Protein AF-A0A8F6YBL0-F1 (afdb_monomer)

Organism: NCBI:txid2856823

Radius of gyration: 19.3 Å; Cα contacts (8 Å, |Δi|>4): 62; chains: 1; bounding box: 34×50×34 Å

Sequence (76 aa):
MAERHRSKDGRSETKELLGDNPDAPDFAGRSGGDLARKTGTKDELRHFTNSSAGATRVTKSDEDRAGTDNLGERNK

Solvent-accessible surface area (backbone atoms only — not comparable to full-atom values): 4894 Å² total; per-residue (Å²): 132,84,79,80,89,67,78,86,81,82,64,55,68,68,44,74,77,59,42,91,67,68,73,73,78,79,59,80,43,51,87,71,47,50,38,28,38,51,49,39,53,51,34,53,51,39,51,76,75,33,99,81,55,74,87,71,77,90,50,73,72,54,47,64,32,67,67,8,51,50,99,84,46,69,28,115

Structure (mmCIF, N/CA/C/O backbone):
data_AF-A0A8F6YBL0-F1
#
_entry.id   AF-A0A8F6YBL0-F1
#
loop_
_atom_site.group_PDB
_atom_site.id
_atom_site.type_symbol
_atom_site.label_atom_id
_atom_site.label_alt_id
_atom_site.label_comp_id
_atom_site.label_asym_id
_atom_site.label_entity_id
_atom_site.label_seq_id
_atom_site.pdbx_PDB_ins_code
_atom_site.Cartn_x
_atom_site.Cartn_y
_atom_site.Cartn_z
_atom_site.occupancy
_atom_site.B_iso_or_equiv
_atom_site.auth_seq_id
_atom_site.auth_comp_id
_atom_site.auth_asym_id
_atom_site.auth_atom_id
_atom_site.pdbx_PDB_model_num
ATOM 1 N N . MET A 1 1 ? -3.123 -38.251 1.891 1.00 57.53 1 MET A N 1
ATOM 2 C CA . MET A 1 1 ? -3.043 -36.908 1.278 1.00 57.53 1 MET A CA 1
ATOM 3 C C . MET A 1 1 ? -4.055 -36.878 0.150 1.00 57.53 1 MET A C 1
ATOM 5 O O . MET A 1 1 ? -4.061 -37.823 -0.624 1.00 57.53 1 MET A O 1
ATOM 9 N N . ALA A 1 2 ? -4.948 -35.890 0.097 1.00 66.62 2 ALA A N 1
ATOM 10 C CA . ALA A 1 2 ? -5.895 -35.794 -1.011 1.00 66.62 2 ALA A CA 1
ATOM 11 C C . ALA A 1 2 ? -5.144 -35.302 -2.253 1.00 66.62 2 ALA A C 1
ATOM 13 O O . ALA A 1 2 ? -4.544 -34.224 -2.226 1.00 66.62 2 ALA A O 1
ATOM 14 N N . GLU A 1 3 ? -5.137 -36.100 -3.319 1.00 66.44 3 GLU A N 1
ATOM 15 C CA . GLU A 1 3 ? -4.643 -35.637 -4.610 1.00 66.44 3 GLU A CA 1
ATOM 16 C C . GLU A 1 3 ? -5.505 -34.463 -5.071 1.00 66.44 3 GLU A C 1
ATOM 18 O O . GLU A 1 3 ? -6.736 -34.528 -5.089 1.00 66.44 3 GLU A O 1
ATOM 23 N N . ARG A 1 4 ? -4.852 -33.348 -5.410 1.00 74.06 4 ARG A N 1
ATOM 24 C CA . ARG A 1 4 ? -5.547 -32.193 -5.975 1.00 74.06 4 ARG A CA 1
ATOM 25 C C . ARG A 1 4 ? -6.039 -32.582 -7.360 1.00 74.06 4 ARG A C 1
ATOM 27 O O . ARG A 1 4 ? -5.230 -32.790 -8.264 1.00 74.06 4 ARG A O 1
ATOM 34 N N . HIS A 1 5 ? -7.356 -32.653 -7.516 1.00 67.12 5 HIS A N 1
ATOM 35 C CA . HIS A 1 5 ? -7.982 -32.901 -8.803 1.00 67.12 5 HIS A CA 1
ATOM 36 C C . HIS A 1 5 ? -7.634 -31.747 -9.752 1.00 67.12 5 HIS A C 1
ATOM 38 O O . HIS A 1 5 ? -8.078 -30.615 -9.564 1.00 67.12 5 HIS A O 1
ATOM 44 N N . ARG A 1 6 ? -6.787 -32.024 -10.744 1.00 68.94 6 ARG A N 1
ATOM 45 C CA . ARG A 1 6 ? -6.482 -31.100 -11.841 1.00 68.94 6 ARG A CA 1
ATOM 46 C C . ARG A 1 6 ? -7.225 -31.544 -13.097 1.00 68.94 6 ARG A C 1
ATOM 48 O O . ARG A 1 6 ? -7.546 -32.721 -13.245 1.00 68.94 6 ARG A O 1
ATOM 55 N N . SER A 1 7 ? -7.498 -30.587 -13.981 1.00 69.56 7 SER A N 1
ATOM 56 C CA . SER A 1 7 ? -8.025 -30.854 -15.323 1.00 69.56 7 SER A CA 1
ATOM 57 C C . SER A 1 7 ? -7.135 -31.876 -16.042 1.00 69.56 7 SER A C 1
ATOM 59 O O . SER A 1 7 ? -5.908 -31.754 -16.012 1.00 69.56 7 SER A O 1
ATOM 61 N N . LYS A 1 8 ? -7.753 -32.893 -16.655 1.00 69.31 8 LYS A N 1
ATOM 62 C CA . LYS A 1 8 ? -7.060 -33.931 -17.440 1.00 69.31 8 LYS A CA 1
ATOM 63 C C . LYS A 1 8 ? -6.872 -33.526 -18.903 1.00 69.31 8 LYS A C 1
ATOM 65 O O . LYS A 1 8 ? -6.018 -34.087 -19.578 1.00 69.31 8 LYS A O 1
ATOM 70 N N . ASP A 1 9 ? -7.611 -32.516 -19.356 1.00 73.75 9 ASP A N 1
ATOM 71 C CA . ASP A 1 9 ? -7.711 -32.139 -20.769 1.00 73.75 9 ASP A CA 1
ATOM 72 C C . ASP A 1 9 ? -6.646 -31.117 -21.189 1.00 73.75 9 ASP A C 1
ATOM 74 O O . ASP A 1 9 ? -6.652 -30.620 -22.313 1.00 73.75 9 ASP A O 1
ATOM 78 N N . GLY A 1 10 ? -5.725 -30.770 -20.281 1.00 68.12 10 GLY A N 1
ATOM 79 C CA . GLY A 1 10 ? -4.600 -29.864 -20.542 1.00 68.12 10 GLY A CA 1
ATOM 80 C C . GLY A 1 10 ? -4.999 -28.416 -20.848 1.00 68.12 10 GLY A C 1
ATOM 81 O O . GLY A 1 10 ? -4.131 -27.584 -21.100 1.00 68.12 10 GLY A O 1
ATOM 82 N N . ARG A 1 11 ? -6.296 -28.102 -20.812 1.00 68.25 11 ARG A N 1
ATOM 83 C CA . ARG A 1 11 ? -6.853 -26.776 -21.075 1.00 68.25 11 ARG A CA 1
ATOM 84 C C . ARG A 1 11 ? -7.274 -26.118 -19.768 1.00 68.25 11 ARG A C 1
ATOM 86 O O . ARG A 1 11 ? -7.843 -26.761 -18.885 1.00 68.25 11 ARG A O 1
ATOM 93 N N . SER A 1 12 ? -6.962 -24.832 -19.656 1.00 70.31 12 SER A N 1
ATOM 94 C CA . SER A 1 12 ? -7.454 -23.957 -18.598 1.00 70.31 12 SER A CA 1
ATOM 95 C C . SER A 1 12 ? -8.436 -22.994 -19.246 1.00 70.31 12 SER A C 1
ATOM 97 O O . SER A 1 12 ? -8.013 -22.060 -19.921 1.00 70.31 12 SER A O 1
ATOM 99 N N . GLU A 1 13 ? -9.734 -23.226 -19.057 1.00 68.56 13 GLU A N 1
ATOM 100 C CA . GLU A 1 13 ? -10.788 -22.327 -19.553 1.00 68.56 13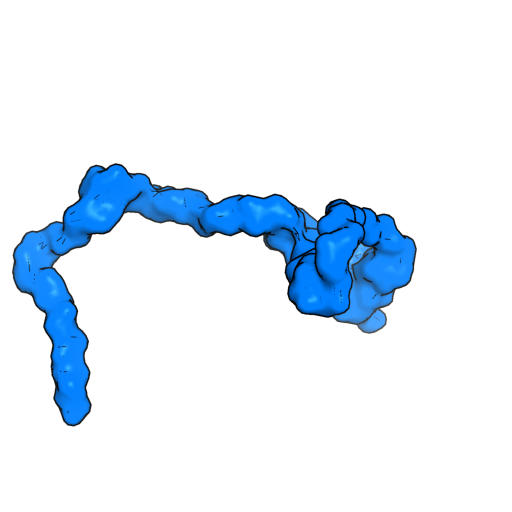 GLU A CA 1
ATOM 101 C C . GLU A 1 13 ? -10.578 -20.902 -19.023 1.00 68.56 13 GLU A C 1
ATOM 103 O O . GLU A 1 13 ? -10.776 -19.927 -19.737 1.00 68.56 13 GLU A O 1
ATOM 108 N N . THR A 1 14 ? -10.057 -20.772 -17.798 1.00 66.56 14 THR A N 1
ATOM 109 C CA . THR A 1 14 ? -9.661 -19.484 -17.216 1.00 66.56 14 THR A CA 1
ATOM 110 C C . THR A 1 14 ? -8.619 -18.765 -18.070 1.00 66.56 14 THR A C 1
ATOM 112 O O . THR A 1 14 ? -8.700 -17.555 -18.233 1.00 66.56 14 THR A O 1
ATOM 115 N N . LYS A 1 15 ? -7.658 -19.498 -18.641 1.00 66.69 15 LYS A N 1
ATOM 116 C CA . LYS A 1 15 ? -6.613 -18.937 -19.507 1.00 66.69 15 LYS A CA 1
ATOM 117 C C . LYS A 1 15 ? -7.153 -18.551 -20.887 1.00 66.69 15 LYS A C 1
ATOM 119 O O . LYS A 1 15 ? -6.702 -17.572 -21.465 1.00 66.69 15 LYS A O 1
ATOM 124 N N . GLU A 1 16 ? -8.115 -19.304 -21.408 1.00 68.81 16 GLU A N 1
ATOM 125 C CA . GLU A 1 16 ? -8.754 -19.021 -22.699 1.00 68.81 16 GLU A CA 1
ATOM 126 C C . GLU A 1 16 ? -9.683 -17.801 -22.626 1.00 68.81 16 GLU A C 1
ATOM 128 O O . GLU A 1 16 ? -9.700 -16.980 -23.538 1.00 68.81 16 GLU A O 1
ATOM 133 N N . LEU A 1 17 ? -10.402 -17.646 -21.512 1.00 66.88 17 LEU A N 1
ATOM 134 C CA . LEU A 1 17 ? -11.321 -16.531 -21.289 1.00 66.88 17 LEU A CA 1
ATOM 135 C C . LEU A 1 17 ? -10.609 -1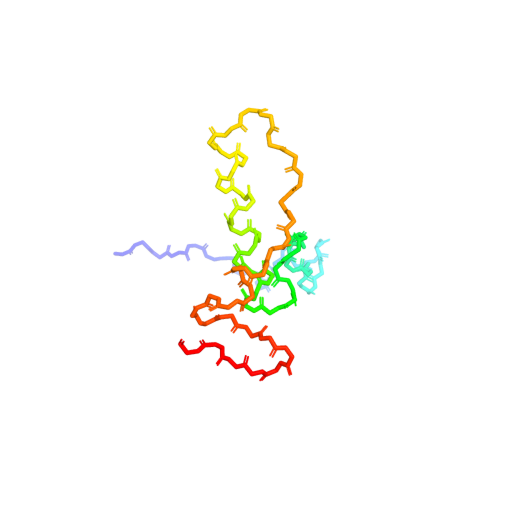5.236 -20.877 1.00 66.88 17 LEU A C 1
ATOM 137 O O . LEU A 1 17 ? -11.055 -14.155 -21.252 1.00 66.88 17 LEU A O 1
ATOM 141 N N . LEU A 1 18 ? -9.537 -15.332 -20.083 1.00 65.75 18 LEU A N 1
ATOM 142 C CA . LEU A 1 18 ? -8.858 -14.171 -19.493 1.00 65.75 18 LEU A CA 1
ATOM 143 C C . LEU A 1 18 ? -7.548 -13.792 -20.203 1.00 65.75 18 LEU A C 1
ATOM 145 O O . LEU A 1 18 ? -7.041 -12.696 -19.988 1.00 65.75 18 LEU A O 1
ATOM 149 N N . GLY A 1 19 ? -7.008 -14.670 -21.054 1.00 65.81 19 GLY A N 1
ATOM 150 C CA . GLY A 1 19 ? -5.684 -14.514 -21.656 1.00 65.81 19 GLY A CA 1
ATOM 151 C C . GLY A 1 19 ? -4.531 -14.919 -20.726 1.00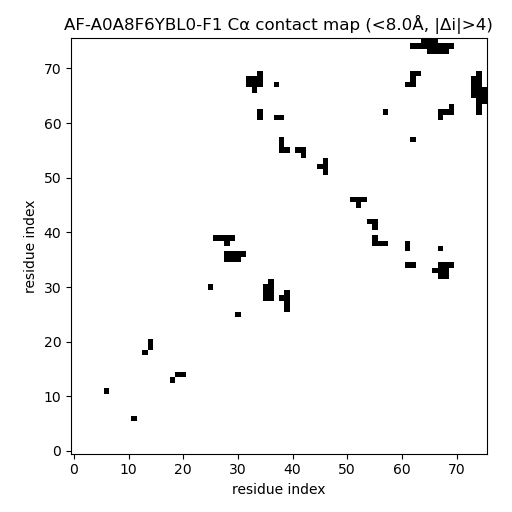 65.81 19 GLY A C 1
ATOM 152 O O . GLY A 1 19 ? -4.726 -15.374 -19.595 1.00 65.81 19 GLY A O 1
ATOM 153 N N . ASP A 1 20 ? -3.299 -14.790 -21.228 1.00 60.72 20 ASP A N 1
ATOM 154 C CA . ASP A 1 20 ? -2.078 -14.979 -20.440 1.00 60.72 20 ASP A CA 1
ATOM 155 C C . ASP A 1 20 ? -1.884 -13.784 -19.502 1.00 60.72 20 ASP A C 1
ATOM 157 O O . ASP A 1 20 ? -1.464 -12.719 -19.938 1.00 60.72 20 ASP A O 1
ATOM 161 N N . ASN A 1 21 ? -2.177 -14.009 -18.219 1.00 54.59 21 ASN A N 1
ATOM 162 C CA . ASN A 1 21 ? -2.091 -13.057 -17.113 1.00 54.59 21 ASN A CA 1
ATOM 163 C C . ASN A 1 21 ? -2.981 -11.816 -17.289 1.00 54.59 21 ASN A C 1
ATOM 165 O O . ASN A 1 21 ? -2.587 -10.881 -17.985 1.00 54.59 21 ASN A O 1
ATOM 169 N N . PRO A 1 22 ? -4.119 -11.705 -16.573 1.00 51.88 22 PRO A N 1
ATOM 170 C CA . PRO A 1 22 ? -4.532 -10.359 -16.206 1.00 51.88 22 PRO A CA 1
ATOM 171 C C . PRO A 1 22 ? -3.342 -9.755 -15.450 1.00 51.88 22 PRO A C 1
ATOM 173 O O . PRO A 1 22 ? -2.808 -10.404 -14.539 1.00 51.88 22 PRO A O 1
ATOM 176 N N . ASP A 1 23 ? -2.886 -8.565 -15.841 1.00 53.56 23 ASP A N 1
ATOM 177 C CA . ASP A 1 23 ? -1.978 -7.808 -14.986 1.00 53.56 23 ASP A CA 1
ATOM 178 C C . ASP A 1 23 ? -2.559 -7.850 -13.571 1.00 53.56 23 ASP A C 1
ATOM 180 O O . ASP A 1 23 ? -3.776 -7.703 -13.384 1.00 53.56 23 ASP A O 1
ATOM 184 N N . ALA A 1 24 ? -1.710 -8.204 -12.598 1.00 55.28 24 ALA A N 1
ATOM 185 C CA . ALA A 1 24 ? -2.132 -8.324 -11.210 1.00 55.28 24 ALA A CA 1
ATOM 186 C C . ALA A 1 24 ? -2.961 -7.080 -10.886 1.00 55.28 24 ALA A C 1
ATOM 188 O O . ALA A 1 24 ? -2.487 -5.991 -11.210 1.00 55.28 24 ALA A O 1
ATOM 189 N N . PRO A 1 25 ? -4.184 -7.224 -10.335 1.00 53.75 25 PRO A N 1
ATOM 190 C CA . PRO A 1 25 ? -5.095 -6.101 -10.198 1.00 53.75 25 PRO A CA 1
ATOM 191 C C . PRO A 1 25 ? -4.325 -4.944 -9.582 1.00 53.75 25 PRO A C 1
ATOM 193 O O . PRO A 1 25 ? -3.734 -5.109 -8.509 1.00 53.75 25 PRO A O 1
ATOM 196 N N . ASP A 1 26 ? -4.268 -3.833 -10.319 1.00 51.66 26 ASP A N 1
ATOM 197 C CA . ASP A 1 26 ? -3.588 -2.612 -9.919 1.00 51.66 26 ASP A CA 1
ATOM 198 C C . ASP A 1 26 ? -4.257 -2.113 -8.640 1.00 51.66 26 ASP A C 1
ATOM 200 O O . ASP A 1 26 ? -5.155 -1.271 -8.649 1.00 51.66 26 ASP A O 1
ATOM 204 N N . PHE A 1 27 ? -3.834 -2.641 -7.496 1.00 52.12 27 PHE A N 1
ATOM 205 C CA . PHE A 1 27 ? -4.003 -1.947 -6.239 1.00 52.12 27 PHE A CA 1
ATOM 206 C C . PHE A 1 27 ? -3.166 -0.681 -6.395 1.00 52.12 27 PHE A C 1
ATOM 208 O O . PHE A 1 27 ? -1.936 -0.707 -6.261 1.00 52.12 27 PHE A O 1
ATOM 215 N N . ALA A 1 28 ? -3.844 0.392 -6.811 1.00 51.53 28 ALA A N 1
ATOM 216 C CA . ALA A 1 28 ? -3.252 1.680 -7.113 1.00 51.53 28 ALA A CA 1
ATOM 217 C C . ALA A 1 28 ? -2.319 2.069 -5.962 1.00 51.53 28 ALA A C 1
ATOM 219 O O . ALA A 1 28 ? -2.749 2.241 -4.824 1.00 51.53 28 ALA A O 1
ATOM 220 N N . GLY A 1 29 ? -1.017 2.127 -6.249 1.00 53.78 29 GLY A N 1
ATOM 221 C CA . GLY A 1 29 ? 0.003 2.437 -5.251 1.00 53.78 29 GLY A CA 1
ATOM 222 C C . GLY A 1 29 ? 0.923 1.288 -4.839 1.00 53.78 29 GLY A C 1
ATOM 223 O O . GLY A 1 29 ? 1.775 1.529 -4.003 1.00 53.78 29 GLY A O 1
ATOM 224 N N . ARG A 1 30 ? 0.859 0.072 -5.402 1.00 55.12 30 ARG A N 1
ATOM 225 C CA . ARG A 1 30 ? 1.894 -0.965 -5.141 1.00 55.12 30 ARG A CA 1
ATOM 226 C C . ARG A 1 30 ? 2.976 -1.104 -6.218 1.00 55.12 30 ARG A C 1
ATOM 228 O O . ARG A 1 30 ? 4.002 -1.728 -5.953 1.00 55.12 30 ARG A O 1
ATOM 235 N N . SER A 1 31 ? 2.791 -0.493 -7.387 1.00 57.25 31 SER A N 1
ATOM 236 C CA . SER A 1 31 ? 3.704 -0.589 -8.538 1.00 57.25 31 SER A CA 1
ATOM 237 C C . SER A 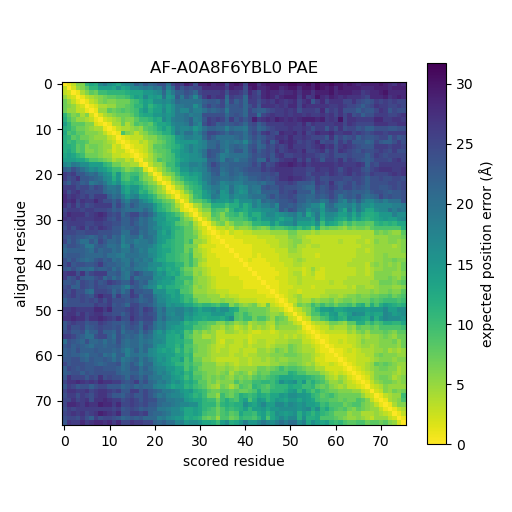1 31 ? 4.945 0.319 -8.459 1.00 57.25 31 SER A C 1
ATOM 239 O O . SER A 1 31 ? 5.905 0.102 -9.190 1.00 57.25 31 SER A O 1
ATOM 241 N N . GLY A 1 32 ? 4.974 1.302 -7.550 1.00 64.31 32 GLY A N 1
ATOM 242 C CA . GLY A 1 32 ? 6.025 2.332 -7.456 1.00 64.31 32 GLY A CA 1
ATOM 243 C C . GLY A 1 32 ? 7.190 2.048 -6.492 1.00 64.31 32 GLY A C 1
ATOM 244 O O . GLY A 1 32 ? 7.781 2.992 -5.977 1.00 64.31 32 GLY A O 1
ATOM 245 N N . GLY A 1 33 ? 7.497 0.784 -6.184 1.00 76.75 33 GLY A N 1
ATOM 246 C CA . GLY A 1 33 ? 8.572 0.414 -5.246 1.00 76.75 33 GLY A CA 1
ATOM 247 C C . GLY A 1 33 ? 8.133 0.286 -3.779 1.00 76.75 33 GLY A C 1
ATOM 248 O O . GLY A 1 33 ? 6.941 0.217 -3.469 1.00 76.75 33 GLY A O 1
ATOM 249 N N . ASP A 1 34 ? 9.101 0.192 -2.858 1.00 80.81 34 ASP A N 1
ATOM 250 C CA . ASP A 1 34 ? 8.838 -0.077 -1.432 1.00 80.81 34 ASP A CA 1
ATOM 251 C C . ASP A 1 34 ? 8.043 1.041 -0.737 1.00 80.81 34 ASP A C 1
ATOM 253 O O . ASP A 1 34 ? 7.197 0.756 0.117 1.00 80.81 34 ASP A O 1
ATOM 257 N N . LEU A 1 35 ? 8.273 2.302 -1.121 1.00 82.75 35 LEU A N 1
ATOM 258 C CA . LEU A 1 35 ? 7.544 3.456 -0.586 1.00 82.75 35 LEU A CA 1
ATOM 259 C C . LEU A 1 35 ? 6.049 3.342 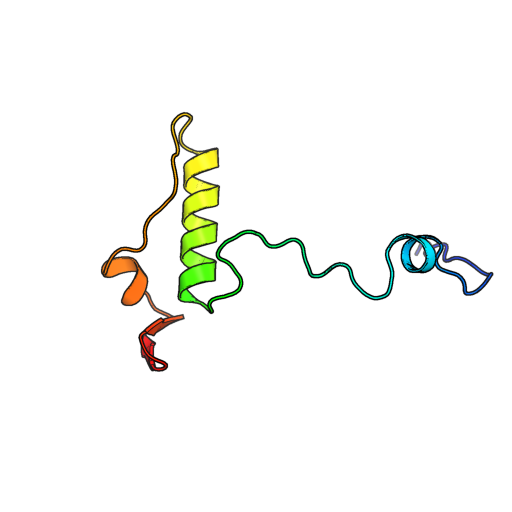-0.898 1.00 82.75 35 LEU A C 1
ATOM 261 O O . LEU A 1 35 ? 5.220 3.345 0.011 1.00 82.75 35 LEU A O 1
ATOM 265 N N . ALA A 1 36 ? 5.724 3.140 -2.174 1.00 80.75 36 ALA A N 1
ATOM 266 C CA . ALA A 1 36 ? 4.355 2.994 -2.641 1.00 80.75 36 ALA A CA 1
ATOM 267 C C . ALA A 1 36 ? 3.669 1.797 -1.944 1.00 80.75 36 ALA A C 1
ATOM 269 O O . ALA A 1 36 ? 2.595 1.949 -1.355 1.00 80.75 36 ALA A O 1
ATOM 270 N N . ARG A 1 37 ? 4.346 0.635 -1.868 1.00 82.44 37 ARG A N 1
ATOM 271 C CA . ARG A 1 37 ? 3.833 -0.552 -1.155 1.00 82.44 37 ARG A CA 1
ATOM 272 C C . ARG A 1 37 ? 3.456 -0.263 0.301 1.00 82.44 37 ARG A C 1
ATOM 274 O O . ARG A 1 37 ? 2.389 -0.693 0.754 1.00 82.44 37 ARG A O 1
ATOM 281 N N . LYS A 1 38 ? 4.299 0.459 1.045 1.00 83.31 38 LYS A N 1
ATOM 282 C CA . LYS A 1 38 ? 4.012 0.808 2.447 1.00 83.31 38 LYS A CA 1
ATOM 283 C C . LYS A 1 38 ? 2.889 1.832 2.569 1.00 83.31 38 LYS A C 1
ATOM 285 O O . LYS A 1 38 ? 2.062 1.685 3.468 1.00 83.31 38 LYS A O 1
ATOM 290 N N . THR A 1 39 ? 2.830 2.820 1.678 1.00 84.94 39 THR A N 1
ATOM 291 C CA . THR A 1 39 ? 1.744 3.809 1.657 1.00 84.94 39 THR A CA 1
ATOM 292 C C . THR A 1 39 ? 0.400 3.148 1.366 1.00 84.94 39 THR A C 1
ATOM 294 O O . THR A 1 39 ? -0.542 3.388 2.114 1.00 84.94 39 THR A O 1
ATOM 297 N N . GLY A 1 40 ? 0.319 2.244 0.384 1.00 82.81 40 GLY A N 1
ATOM 298 C CA . GLY A 1 40 ? -0.906 1.482 0.112 1.00 82.81 40 GLY A CA 1
ATOM 299 C C . GLY A 1 40 ? -1.344 0.630 1.308 1.00 82.81 40 GLY A C 1
ATOM 300 O O . GLY A 1 40 ? -2.504 0.641 1.692 1.00 82.81 40 GLY A O 1
ATOM 301 N N . THR A 1 41 ? -0.401 -0.021 1.994 1.00 84.19 41 THR A N 1
ATOM 302 C CA . THR A 1 41 ? -0.714 -0.814 3.202 1.00 84.19 41 THR A CA 1
ATOM 303 C C . THR A 1 41 ? -1.227 0.061 4.358 1.00 84.19 41 THR A C 1
ATOM 305 O O . THR A 1 41 ? -2.125 -0.328 5.103 1.00 84.19 41 THR A O 1
ATOM 308 N N . LYS A 1 42 ? -0.665 1.265 4.522 1.00 84.50 42 LYS A N 1
ATOM 309 C CA . LYS A 1 42 ? -1.125 2.261 5.503 1.00 84.50 42 LYS A CA 1
ATOM 310 C C . LYS A 1 42 ? -2.524 2.778 5.160 1.00 84.50 42 LYS A C 1
ATOM 312 O O . LYS A 1 42 ? -3.323 2.987 6.068 1.00 84.50 42 LYS A O 1
ATOM 317 N N . ASP A 1 43 ? -2.805 2.960 3.873 1.00 85.19 43 ASP A N 1
ATOM 318 C CA . ASP A 1 43 ? -4.110 3.376 3.368 1.00 85.19 43 ASP A CA 1
ATOM 319 C C . ASP A 1 43 ? -5.182 2.316 3.634 1.00 85.19 43 ASP A C 1
ATOM 321 O O . ASP A 1 43 ? -6.196 2.618 4.259 1.00 85.19 43 ASP A O 1
ATOM 325 N N . GLU A 1 44 ? -4.904 1.055 3.291 1.00 83.81 44 GLU A N 1
ATOM 326 C CA . GLU A 1 44 ? -5.764 -0.092 3.603 1.00 83.81 44 GLU A CA 1
ATOM 327 C C . GLU A 1 44 ? -6.081 -0.147 5.103 1.00 83.81 44 GLU A C 1
ATOM 329 O O . GLU A 1 44 ? -7.248 -0.167 5.498 1.00 83.81 44 GLU A O 1
ATOM 334 N N . LEU A 1 45 ? -5.056 -0.079 5.963 1.00 86.88 45 LEU A N 1
ATOM 335 C CA . LEU A 1 45 ? -5.247 -0.068 7.415 1.00 86.88 45 LEU A CA 1
ATOM 336 C C . LEU A 1 45 ? -6.133 1.099 7.868 1.00 86.88 45 LEU A C 1
ATOM 338 O O . LEU A 1 45 ? -6.978 0.935 8.751 1.00 86.88 45 LEU A O 1
ATOM 342 N N . ARG A 1 46 ? -5.964 2.283 7.272 1.00 83.75 46 ARG A N 1
ATOM 343 C CA . ARG A 1 46 ? -6.780 3.453 7.600 1.00 83.75 46 ARG A CA 1
ATOM 344 C C . ARG A 1 46 ? -8.238 3.253 7.196 1.00 83.75 46 ARG A C 1
ATOM 346 O O . ARG A 1 46 ? -9.104 3.617 7.984 1.00 83.75 46 ARG A O 1
ATOM 353 N N . HIS A 1 47 ? -8.498 2.650 6.036 1.00 83.31 47 HIS A N 1
ATOM 354 C CA . HIS A 1 47 ? -9.846 2.303 5.579 1.00 83.31 47 HIS A CA 1
ATOM 355 C C . HIS A 1 47 ? -10.534 1.272 6.478 1.00 83.31 47 HIS A C 1
ATOM 357 O O . HIS A 1 47 ? -11.730 1.391 6.730 1.00 83.31 47 HIS A O 1
ATOM 363 N N . PHE A 1 48 ? -9.790 0.304 7.020 1.00 84.88 48 PHE A N 1
ATOM 364 C CA . PHE A 1 48 ? -10.343 -0.652 7.986 1.00 84.88 48 PHE A CA 1
ATOM 365 C C . PHE A 1 48 ? -10.608 -0.036 9.364 1.00 84.88 48 PHE A C 1
ATOM 367 O O . PHE A 1 48 ? -11.555 -0.427 10.041 1.00 84.88 48 PHE A O 1
ATOM 374 N N . THR A 1 49 ? -9.769 0.903 9.800 1.00 86.00 49 THR A N 1
ATOM 375 C CA . THR A 1 49 ? -9.843 1.478 11.154 1.00 86.00 49 THR A CA 1
ATOM 376 C C . THR A 1 49 ? -10.733 2.715 11.250 1.00 86.00 49 THR A C 1
ATOM 378 O O . THR A 1 49 ? -11.229 3.012 12.333 1.00 86.00 49 THR A O 1
ATOM 381 N N . ASN A 1 50 ? -10.956 3.437 10.147 1.00 81.19 50 ASN A N 1
ATOM 382 C CA . ASN A 1 50 ? -11.702 4.694 10.136 1.00 81.19 50 ASN A CA 1
ATOM 383 C C . ASN A 1 50 ? -12.779 4.698 9.044 1.00 81.19 50 ASN A C 1
ATOM 385 O O . ASN A 1 50 ? -12.474 4.602 7.857 1.00 81.19 50 ASN A O 1
ATOM 389 N N . SER A 1 51 ? -14.037 4.930 9.433 1.00 67.25 51 SER A N 1
ATOM 390 C CA . SER A 1 51 ? -15.175 4.981 8.500 1.00 67.25 51 SER A CA 1
ATOM 391 C C . SER A 1 51 ? -15.150 6.156 7.511 1.00 67.25 51 SER A C 1
ATOM 393 O O . SER A 1 51 ? -15.897 6.131 6.540 1.00 67.25 51 SER A O 1
ATOM 395 N N . SER A 1 52 ? -14.312 7.178 7.724 1.00 72.06 52 SER A N 1
ATOM 396 C CA . SER A 1 52 ? -14.164 8.350 6.839 1.00 72.06 52 SER A CA 1
ATOM 397 C C . SER A 1 52 ? -12.791 8.432 6.161 1.00 72.06 52 SER A C 1
ATOM 399 O O . SER A 1 52 ? -12.284 9.519 5.871 1.00 72.06 52 SER A O 1
ATOM 401 N N . ALA A 1 53 ? -12.148 7.291 5.922 1.00 69.81 53 ALA A N 1
ATOM 402 C CA . ALA A 1 53 ? -10.844 7.274 5.279 1.00 69.81 53 ALA A CA 1
ATOM 403 C C . ALA A 1 53 ? -10.940 7.771 3.821 1.00 69.81 53 ALA A C 1
ATOM 405 O O . ALA A 1 53 ? -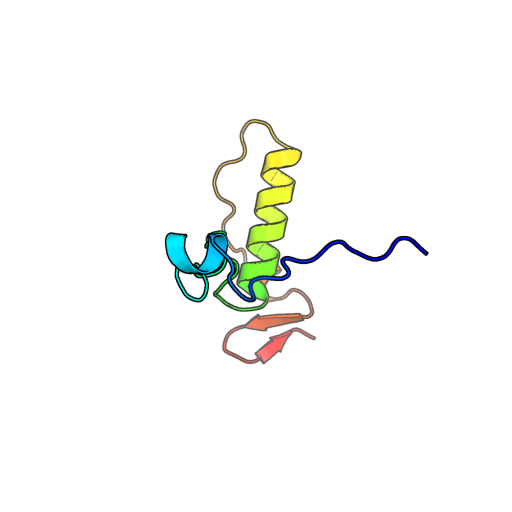11.565 7.142 2.972 1.00 69.81 53 ALA A O 1
ATOM 406 N N . GLY A 1 54 ? -10.332 8.930 3.542 1.00 78.31 54 GLY A N 1
ATOM 407 C CA . GLY A 1 54 ? -10.035 9.387 2.178 1.00 78.31 54 GLY A CA 1
ATOM 408 C C . GLY A 1 54 ? -8.773 8.711 1.627 1.00 78.31 54 GLY A C 1
ATOM 409 O O . GLY A 1 54 ? -8.350 7.688 2.153 1.00 78.31 54 GLY A O 1
ATOM 410 N N . ALA A 1 55 ? -8.094 9.328 0.656 1.00 82.56 55 ALA A N 1
ATOM 411 C CA . ALA A 1 55 ? -6.800 8.841 0.157 1.00 82.56 55 ALA A CA 1
ATOM 412 C C . ALA A 1 55 ? -5.640 9.177 1.117 1.00 82.56 55 ALA A C 1
ATOM 414 O O . ALA A 1 55 ? -5.573 10.288 1.666 1.00 82.56 55 ALA A O 1
ATOM 415 N N . THR A 1 56 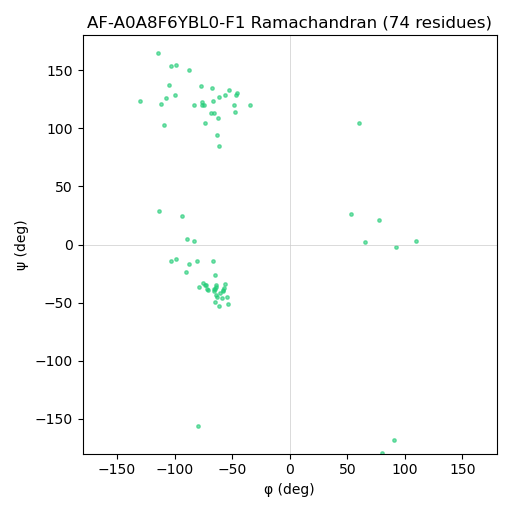? -4.729 8.236 1.368 1.00 83.44 56 THR A N 1
ATOM 416 C CA . THR A 1 56 ? -3.513 8.475 2.165 1.00 83.44 56 THR A CA 1
ATOM 417 C C . THR A 1 56 ? -2.421 9.087 1.293 1.00 83.44 56 THR A C 1
ATOM 419 O O . THR A 1 56 ? -1.988 8.503 0.305 1.00 83.44 56 THR A O 1
ATOM 422 N N . ARG A 1 57 ? -1.962 10.290 1.662 1.00 84.88 57 ARG A N 1
ATOM 423 C CA . ARG A 1 57 ? -0.842 10.974 1.000 1.00 84.88 57 ARG A CA 1
ATOM 424 C C . ARG A 1 57 ? 0.486 10.546 1.617 1.00 84.88 57 ARG A C 1
ATOM 426 O O . ARG A 1 57 ? 0.548 10.267 2.814 1.00 84.88 57 ARG A O 1
ATOM 433 N N . VAL A 1 58 ? 1.534 10.557 0.800 1.00 85.38 58 VAL A N 1
ATOM 434 C CA . VAL A 1 58 ? 2.915 10.335 1.241 1.00 85.38 58 VAL A CA 1
ATOM 435 C C . VAL A 1 58 ? 3.362 11.512 2.108 1.00 85.38 58 VAL A C 1
ATOM 437 O O . VAL A 1 58 ? 3.116 12.6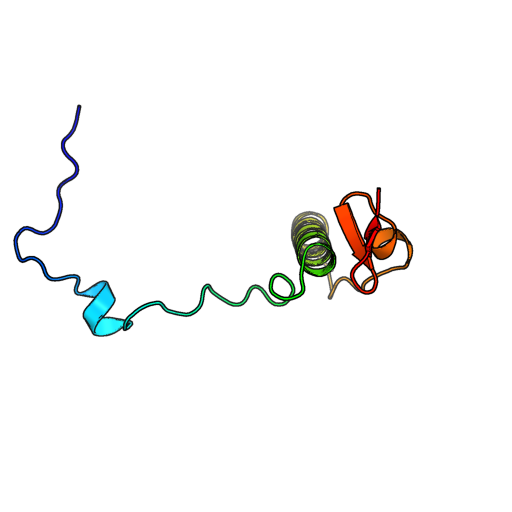70 1.766 1.00 85.38 58 VAL A O 1
ATOM 440 N N . THR A 1 59 ? 4.004 11.219 3.236 1.00 85.94 59 THR A N 1
ATOM 441 C CA . THR A 1 59 ? 4.665 12.221 4.081 1.00 85.94 59 THR A CA 1
ATOM 442 C C . THR A 1 59 ? 6.174 12.001 4.099 1.00 85.94 59 THR A C 1
ATOM 444 O O . THR A 1 59 ? 6.653 10.918 3.765 1.00 85.94 59 THR A O 1
ATOM 447 N N . LYS A 1 60 ? 6.939 13.002 4.557 1.00 83.50 60 LYS A N 1
ATOM 448 C CA . LYS A 1 60 ? 8.401 12.884 4.673 1.00 83.50 60 LYS A CA 1
ATOM 449 C C . LYS A 1 60 ? 8.829 11.705 5.559 1.00 83.50 60 LYS A C 1
ATOM 451 O O . LYS A 1 60 ? 9.751 10.980 5.224 1.00 83.50 60 LYS A O 1
ATOM 456 N N . SER A 1 61 ? 8.085 11.440 6.631 1.00 81.94 61 SER A N 1
ATOM 457 C CA . SER A 1 61 ? 8.336 10.292 7.510 1.00 81.94 61 SER A CA 1
ATOM 458 C C . SER A 1 61 ? 8.125 8.934 6.832 1.00 81.94 61 SER A C 1
ATOM 460 O O . SER A 1 61 ? 8.711 7.949 7.270 1.00 81.94 61 SER A O 1
ATOM 462 N N . ASP A 1 62 ? 7.274 8.856 5.802 1.00 80.50 62 ASP A N 1
ATOM 463 C CA . ASP A 1 62 ? 7.112 7.628 5.022 1.00 80.50 62 ASP A CA 1
ATOM 464 C C . ASP A 1 62 ? 8.312 7.428 4.077 1.00 80.50 62 ASP A C 1
ATOM 466 O O . ASP A 1 62 ? 8.728 6.289 3.873 1.00 80.50 62 ASP A O 1
ATOM 470 N N . GLU A 1 63 ? 8.902 8.514 3.558 1.00 78.38 63 GLU A N 1
ATOM 471 C CA . GLU A 1 63 ? 10.133 8.459 2.760 1.00 78.38 63 GLU A CA 1
ATOM 472 C C . GLU A 1 63 ? 11.319 7.963 3.572 1.00 78.38 63 GLU A C 1
ATOM 474 O O . GLU A 1 63 ? 12.031 7.119 3.059 1.00 78.38 63 GLU A O 1
ATOM 479 N N . ASP A 1 64 ? 11.503 8.414 4.814 1.00 79.38 64 ASP A N 1
ATOM 480 C CA . ASP A 1 64 ? 12.673 8.077 5.647 1.00 79.38 64 ASP A CA 1
ATOM 481 C C . ASP A 1 64 ? 12.540 6.714 6.373 1.00 79.38 64 ASP A C 1
ATOM 483 O O . ASP A 1 64 ? 13.381 6.323 7.184 1.00 79.38 64 ASP A O 1
ATOM 487 N N . ARG A 1 65 ? 11.455 5.968 6.131 1.00 77.06 65 ARG A N 1
ATOM 488 C CA . ARG A 1 65 ? 11.134 4.733 6.858 1.00 77.06 65 ARG A CA 1
ATOM 489 C C . ARG A 1 65 ? 11.992 3.554 6.395 1.00 77.06 65 ARG A C 1
ATOM 491 O O . ARG A 1 65 ? 11.810 3.072 5.287 1.00 77.06 65 ARG A O 1
ATOM 498 N N . ALA A 1 66 ? 12.774 2.954 7.293 1.00 71.00 66 ALA A N 1
ATOM 499 C CA . ALA A 1 66 ? 13.627 1.784 7.022 1.00 71.00 66 ALA A CA 1
ATOM 500 C C . ALA A 1 66 ? 13.047 0.784 5.995 1.00 71.00 66 ALA A C 1
ATOM 502 O O . ALA A 1 66 ? 11.948 0.237 6.175 1.00 71.00 66 ALA A O 1
ATOM 503 N N . GLY A 1 67 ? 13.781 0.578 4.898 1.00 69.81 67 GLY A N 1
ATOM 504 C CA . GLY A 1 67 ? 13.398 -0.239 3.745 1.00 69.81 67 GLY A CA 1
ATOM 505 C C . GLY A 1 67 ? 12.396 0.416 2.791 1.00 69.81 67 GLY A C 1
ATOM 506 O O . GLY A 1 67 ? 11.595 -0.302 2.204 1.00 69.81 67 GLY A O 1
ATOM 507 N N . THR A 1 68 ? 12.266 1.742 2.778 1.00 73.25 68 THR A N 1
ATOM 508 C CA . THR A 1 68 ? 11.735 2.503 1.634 1.00 73.25 68 THR A CA 1
ATOM 509 C C . THR A 1 68 ? 12.903 3.059 0.846 1.00 73.25 68 THR A C 1
ATOM 511 O O . THR A 1 68 ? 13.967 3.311 1.413 1.00 73.25 68 THR A O 1
ATOM 514 N N . ASP A 1 69 ? 12.677 3.304 -0.437 1.00 67.69 69 ASP A N 1
ATOM 515 C CA . ASP A 1 69 ? 13.692 3.866 -1.314 1.00 67.69 69 ASP A CA 1
ATOM 516 C C . ASP A 1 69 ? 13.318 5.314 -1.614 1.00 67.69 69 ASP A C 1
ATOM 518 O O . ASP A 1 69 ? 12.201 5.586 -2.063 1.00 67.69 69 ASP A O 1
ATOM 522 N N . ASN A 1 70 ? 14.240 6.240 -1.359 1.00 65.50 70 ASN A N 1
ATOM 523 C CA . ASN A 1 70 ? 14.107 7.629 -1.776 1.00 65.50 70 ASN A CA 1
ATOM 524 C C . ASN A 1 70 ? 15.155 7.906 -2.854 1.00 65.50 70 ASN A C 1
ATOM 526 O O . ASN A 1 70 ? 16.343 7.703 -2.623 1.00 65.50 70 ASN A O 1
ATOM 530 N N . LEU A 1 71 ? 14.722 8.310 -4.053 1.00 63.88 71 LEU A N 1
ATOM 531 C CA . LEU A 1 71 ? 15.612 8.609 -5.189 1.00 63.88 71 LEU A CA 1
ATOM 532 C C . LEU A 1 71 ? 16.608 7.478 -5.551 1.00 63.88 71 LEU A C 1
ATOM 534 O O . LEU A 1 71 ? 17.661 7.738 -6.125 1.00 63.88 71 LEU A O 1
ATOM 538 N N . GLY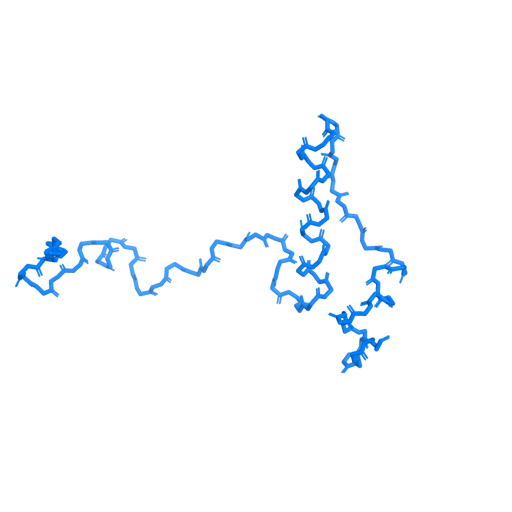 A 1 72 ? 16.270 6.219 -5.247 1.00 62.56 72 GLY A N 1
ATOM 539 C CA . GLY A 1 72 ? 17.111 5.048 -5.532 1.00 62.56 72 GLY A CA 1
ATOM 540 C C . GLY A 1 72 ? 18.055 4.631 -4.399 1.00 62.56 72 GLY A C 1
ATOM 541 O O . GLY A 1 72 ? 18.718 3.601 -4.520 1.00 62.56 72 GLY A O 1
ATOM 542 N N . GLU A 1 73 ? 18.088 5.363 -3.283 1.00 65.19 73 GLU A N 1
ATOM 543 C CA . GLU A 1 73 ? 18.809 4.959 -2.076 1.00 65.19 73 GLU A CA 1
ATOM 544 C C . GLU A 1 73 ? 17.852 4.347 -1.052 1.00 65.19 73 GLU A C 1
ATOM 546 O O . GLU A 1 73 ? 16.822 4.929 -0.703 1.00 65.19 73 GLU A O 1
ATOM 551 N N . ARG A 1 74 ? 18.199 3.150 -0.564 1.00 65.19 74 ARG A N 1
ATOM 552 C CA . ARG A 1 74 ? 17.415 2.460 0.465 1.00 65.19 74 ARG A CA 1
ATOM 553 C C . ARG A 1 74 ? 17.674 3.099 1.822 1.00 65.19 74 ARG A C 1
ATOM 555 O O . ARG A 1 74 ? 18.815 3.086 2.294 1.00 65.19 74 ARG A O 1
ATOM 562 N N . ASN A 1 75 ? 16.620 3.574 2.477 1.00 69.19 75 ASN A N 1
ATOM 563 C CA . ASN A 1 75 ? 16.708 4.064 3.848 1.00 69.19 75 ASN A CA 1
ATOM 564 C C . ASN A 1 75 ? 17.038 2.897 4.783 1.00 69.19 75 ASN A C 1
ATOM 566 O O . ASN A 1 75 ? 16.339 1.876 4.782 1.00 69.19 75 ASN A O 1
ATOM 570 N N . LYS A 1 76 ? 18.135 3.040 5.529 1.00 62.88 76 LYS A N 1
ATOM 571 C CA . LYS A 1 76 ? 18.625 2.047 6.492 1.00 62.88 76 LYS A CA 1
ATOM 572 C C . LYS A 1 76 ? 17.905 2.166 7.826 1.00 62.88 76 LYS A C 1
ATOM 574 O O . LYS A 1 76 ? 17.691 3.311 8.272 1.00 62.88 76 LYS A O 1
#

Nearest PDB structures (foldseek):
  6em8-assembly1_E  TM=3.129E-01  e=7.997E+00  Staphylococcus aureus

pLDDT: mean 71.44, std 10.56, range [51.53, 86.88]

Secondary structure (DSSP, 8-state):
-------SSS--HHHHHH-S-PPPP--TTSSS-HHHHHHHHHHHHHHHH-TT--PPPP-HHHHTSTT-EETTEEP-

Foldseek 3Di:
DDDDDDDPVPDDVCCVVVPDDDDPPCLPQPPPFPLSVVLSVVQVVCVVVDVPRDRRDDDPCSCLDQQGDDPRRGRD

Mean predicted aligned error: 14.48 Å